Protein AF-A0A0F3GMM3-F1 (afdb_monomer)

Mean predicted aligned error: 11.37 Å

Solvent-accessible surface area (backbone atoms only — not comparable to full-atom values): 9783 Å² total; per-residue (Å²): 125,66,66,46,60,78,68,66,72,71,80,80,86,80,73,63,73,43,76,50,73,59,91,92,49,76,48,78,29,68,46,71,66,61,47,53,51,52,51,44,53,59,55,20,69,82,39,75,46,79,54,100,88,48,76,52,55,24,78,77,46,40,66,56,51,54,46,52,56,48,50,50,49,54,40,48,55,44,32,75,71,43,32,45,44,66,60,51,53,57,55,64,72,43,84,62,55,74,57,35,34,51,38,67,72,52,37,53,52,49,50,50,50,49,48,70,75,34,76,76,47,46,81,42,73,77,43,77,38,81,91,72,59,27,47,29,38,33,38,37,38,94,95,17,55,38,70,46,38,69,65,48,61,68,29,70,71,42,46,51,52,45,52,56,54,78,72,103

Nearest PDB structures (foldseek):
  8qqu-assembly1_D  TM=7.685E-01  e=5.201E-08  Escherichia coli
  6rku-assembly1_B  TM=8.051E-01  e=1.258E-07  Escherichia coli K-12
  4tma-assembly2_F  TM=8.198E-01  e=3.848E-07  Escherichia coli str. K-12 substr. MC4100
  6b0o-assembly2_D  TM=4.034E-01  e=3.257E+00  Homo sapiens

Sequence (168 aa):
MPSIIERGYLYIAQPPLYRVKKGKTEKYIQNDQQLQEMLLELAAVDLELTLKDTTVKGKTLIPYLKRLTGLEKIVQWHSARGKDGQILKALLGVDNLAQCLKEQDTFDALLLRLKEEFKDAEFTDIAFDLEHQSHSVVIVRENKKVHLNTDFVRSPEFRELETYYQLA

Foldseek 3Di:
DCVCVVVPVDDDDQAFPDWDDDPPDIDTHRDPVSVVLVVLQVVQQPDWDDDPDDIDGGPVCSVVVVLVVVLVVLLVVVVVVQAHSVVLVLCLPDPPVLVLQLDPVSVVVSVVVCCVVCVQKDKPDFDQDPVSNGTWIWIAHPNGIDTDDSCVCVPPSNVVSNVSSVVD

Radius of gyration: 23.28 Å; Cα contacts (8 Å, |Δi|>4): 176; chains: 1; bounding box: 55×45×69 Å

pLDDT: mean 76.28, std 7.9, range [43.94, 90.62]

Secondary structure (DSSP, 8-state):
-THHHHTT--------SEEEEETTEEEEE-SHHHHHHHHHHHHHHT-EEEETTEEEEGGGGHHHHHHHHHHHHHHHHHHHTTS-HHHHHHHHTSTTHHHHTT-HHHHHHHHHHHHHH-TT-EEEEEEEETTTTEEEEEEEETTEEEEE-HHHHHSHHHHHHHHHHHT-

Structure (mmCIF, N/CA/C/O backbone):
data_AF-A0A0F3GMM3-F1
#
_entry.id   AF-A0A0F3GMM3-F1
#
loop_
_atom_site.group_PDB
_atom_site.id
_atom_site.type_symbol
_atom_site.label_atom_id
_atom_site.label_alt_id
_atom_site.label_comp_id
_atom_site.label_asym_id
_atom_site.label_entity_id
_atom_site.label_seq_id
_atom_site.pdbx_PDB_ins_code
_atom_site.Cartn_x
_atom_site.Cartn_y
_atom_site.Cartn_z
_atom_site.occupancy
_atom_site.B_iso_or_equiv
_atom_site.auth_seq_id
_atom_site.auth_comp_id
_atom_site.auth_asym_id
_atom_site.auth_atom_id
_atom_site.pdbx_PDB_model_num
ATOM 1 N N . MET A 1 1 ? 7.901 22.703 40.237 1.00 65.75 1 MET A N 1
ATOM 2 C CA . MET A 1 1 ? 7.104 21.504 40.576 1.00 65.75 1 MET A CA 1
ATOM 3 C C . MET A 1 1 ? 7.424 20.307 39.653 1.00 65.75 1 MET A C 1
ATOM 5 O O . MET A 1 1 ? 6.510 19.798 39.018 1.00 65.75 1 MET A O 1
ATOM 9 N N . PRO A 1 2 ? 8.680 19.819 39.555 1.00 80.44 2 PRO A N 1
ATOM 10 C CA . PRO A 1 2 ? 9.001 18.618 38.754 1.00 80.44 2 PRO A CA 1
ATOM 11 C C . PRO A 1 2 ? 8.480 17.324 39.399 1.00 80.44 2 PRO A C 1
ATOM 13 O O . PRO A 1 2 ? 8.078 16.385 38.720 1.00 80.44 2 PRO A O 1
ATOM 16 N N . SER A 1 3 ? 8.394 17.325 40.730 1.00 84.06 3 SER A N 1
ATOM 17 C CA . SER A 1 3 ? 8.014 16.187 41.568 1.00 84.06 3 SER A CA 1
ATOM 18 C C . SER A 1 3 ? 6.607 15.632 41.311 1.00 84.06 3 SER A C 1
ATOM 20 O O . SER A 1 3 ? 6.342 14.489 41.660 1.00 84.06 3 SER A O 1
ATOM 22 N N . ILE A 1 4 ? 5.699 16.400 40.700 1.00 85.81 4 ILE A N 1
ATOM 23 C CA . ILE A 1 4 ? 4.361 15.921 40.295 1.00 85.81 4 ILE A CA 1
ATOM 24 C C . ILE A 1 4 ? 4.457 15.017 39.057 1.00 85.81 4 ILE A C 1
ATOM 26 O O . ILE A 1 4 ? 3.738 14.022 38.961 1.00 85.81 4 ILE A O 1
ATOM 30 N N . ILE A 1 5 ? 5.368 15.348 38.139 1.00 84.94 5 ILE A N 1
ATOM 31 C CA . ILE A 1 5 ? 5.635 14.581 36.918 1.00 84.94 5 ILE A CA 1
ATOM 32 C C . ILE A 1 5 ? 6.412 13.312 37.284 1.00 84.94 5 ILE A C 1
ATOM 34 O O . ILE A 1 5 ? 5.998 12.216 36.923 1.00 84.94 5 ILE A O 1
ATOM 38 N N . GLU A 1 6 ? 7.475 13.444 38.083 1.00 90.56 6 GLU A N 1
ATOM 39 C CA . GLU A 1 6 ? 8.337 12.323 38.501 1.00 90.56 6 GLU A CA 1
ATOM 40 C C . GLU A 1 6 ? 7.602 11.263 39.335 1.00 90.56 6 GLU A C 1
ATOM 42 O O . GLU A 1 6 ? 7.966 10.092 39.313 1.00 90.56 6 GLU A O 1
ATOM 47 N N . ARG A 1 7 ? 6.553 11.659 40.066 1.00 90.62 7 ARG A N 1
ATOM 48 C CA . ARG A 1 7 ? 5.731 10.749 40.880 1.00 90.62 7 ARG A CA 1
ATOM 49 C C . ARG A 1 7 ? 4.497 10.211 40.143 1.00 90.62 7 ARG A C 1
ATOM 51 O O . ARG A 1 7 ? 3.702 9.509 40.757 1.00 90.62 7 ARG A O 1
ATOM 58 N N . GLY A 1 8 ? 4.318 10.542 38.859 1.00 89.00 8 GLY A N 1
ATOM 59 C CA . GLY A 1 8 ? 3.234 10.001 38.032 1.00 89.00 8 GLY A CA 1
ATOM 60 C C . GLY A 1 8 ? 1.831 10.503 38.392 1.00 89.00 8 GLY A C 1
ATOM 61 O O . GLY A 1 8 ? 0.852 9.803 38.156 1.00 89.00 8 GLY A O 1
ATOM 62 N N . TYR A 1 9 ? 1.709 11.701 38.974 1.00 89.75 9 TYR A N 1
ATOM 63 C CA . TYR A 1 9 ? 0.406 12.288 39.322 1.00 89.75 9 TYR A CA 1
ATOM 64 C C . TYR A 1 9 ? -0.202 13.147 38.199 1.00 89.75 9 TYR A C 1
ATOM 66 O O . TYR A 1 9 ? -1.339 13.601 38.326 1.00 89.75 9 TYR A O 1
ATOM 74 N N . LEU A 1 10 ? 0.533 13.387 37.107 1.00 88.69 10 LEU A N 1
ATOM 75 C CA . LEU A 1 10 ? 0.046 14.124 35.939 1.00 88.69 10 LEU A CA 1
ATOM 76 C C . LEU A 1 10 ? -0.545 13.157 34.903 1.00 88.69 10 LEU A C 1
ATOM 78 O O . LEU A 1 10 ? 0.191 12.409 34.265 1.00 88.69 10 LEU A O 1
ATOM 82 N N . TYR A 1 11 ? -1.861 13.225 34.697 1.00 88.56 11 TYR A N 1
ATOM 83 C CA . TYR A 1 11 ? -2.573 12.467 33.665 1.00 88.56 11 TYR A CA 1
ATOM 84 C C . TYR A 1 11 ? -3.158 13.419 32.621 1.00 88.56 11 TYR A C 1
ATOM 86 O O . TYR A 1 11 ? -3.720 14.458 32.968 1.00 88.56 11 TYR A O 1
ATOM 94 N N . ILE A 1 12 ? -3.060 13.048 31.343 1.00 88.62 12 ILE A N 1
ATOM 95 C CA . ILE A 1 12 ? -3.715 13.751 30.235 1.00 88.62 12 ILE A CA 1
ATOM 96 C C . ILE A 1 12 ? -4.848 12.859 29.738 1.00 88.62 12 ILE A C 1
ATOM 98 O O . ILE A 1 12 ? -4.610 11.741 29.283 1.00 88.62 12 ILE A O 1
ATOM 102 N N . ALA A 1 13 ? -6.085 13.343 29.836 1.00 88.50 13 ALA A N 1
ATOM 103 C CA . ALA A 1 13 ? -7.225 12.644 29.260 1.00 88.50 13 ALA A CA 1
ATOM 104 C C . ALA A 1 13 ? -7.096 12.598 27.730 1.00 88.50 13 ALA A C 1
ATOM 106 O O . ALA A 1 13 ? -6.751 13.597 27.100 1.00 88.50 13 ALA A O 1
ATOM 107 N N . GLN A 1 14 ? -7.407 11.446 27.136 1.00 84.75 14 GLN A N 1
ATOM 108 C CA . GLN A 1 14 ? -7.464 11.276 25.686 1.00 84.75 14 GLN A CA 1
ATOM 109 C C . GLN A 1 14 ? -8.932 11.274 25.245 1.00 84.75 14 GLN A C 1
ATOM 111 O O . GLN A 1 14 ? -9.602 10.244 25.373 1.00 84.75 14 GLN A O 1
ATOM 116 N N . PRO A 1 15 ? -9.476 12.418 24.787 1.00 86.31 15 PRO A N 1
ATOM 117 C CA . PRO A 1 15 ? -10.828 12.444 24.252 1.00 86.31 15 PRO A CA 1
ATOM 118 C C . PRO A 1 15 ? -10.910 11.571 22.988 1.00 86.31 15 PRO A C 1
ATOM 120 O O . PRO A 1 15 ? -9.935 11.478 22.240 1.00 86.31 15 PRO A O 1
ATOM 123 N N . PRO A 1 16 ? -12.060 10.927 22.727 1.00 84.69 16 PRO A N 1
ATOM 124 C CA . PRO A 1 16 ? -12.242 10.153 21.509 1.00 84.69 16 PRO A CA 1
ATOM 125 C C . PRO A 1 16 ? -12.212 11.068 20.281 1.00 84.69 16 PRO A C 1
ATOM 127 O O . PRO A 1 16 ? -12.835 12.130 20.275 1.00 84.69 16 PRO A O 1
ATOM 130 N N . LEU A 1 17 ? -11.517 10.627 19.234 1.00 88.31 17 LEU A N 1
ATOM 131 C CA . LEU A 1 17 ? -11.360 11.367 17.985 1.00 88.31 17 LEU A CA 1
ATOM 132 C C . LEU A 1 17 ? -12.606 11.264 17.091 1.00 88.31 17 LEU A C 1
ATOM 134 O O . LEU A 1 17 ? -12.965 12.226 16.417 1.00 88.31 17 LEU A O 1
ATOM 138 N N . TYR A 1 18 ? -13.302 10.120 17.120 1.00 89.75 18 TYR A N 1
ATOM 139 C CA . TYR A 1 18 ? -14.499 9.884 16.312 1.00 89.75 18 TYR A CA 1
ATOM 140 C C . TYR A 1 18 ? -15.658 9.305 17.123 1.00 89.75 18 TYR A C 1
ATOM 142 O O . TYR A 1 18 ? -15.479 8.564 18.092 1.00 89.75 18 TYR A O 1
ATOM 150 N N . ARG A 1 19 ? -16.877 9.582 16.653 1.00 89.06 19 ARG A N 1
ATOM 151 C CA . ARG A 1 19 ? -18.104 8.892 17.062 1.00 89.06 19 ARG A CA 1
ATOM 152 C C . ARG A 1 19 ? -18.760 8.293 15.825 1.00 89.06 19 ARG A C 1
ATOM 154 O O . ARG A 1 19 ? -19.194 9.028 14.944 1.00 89.06 19 ARG A O 1
ATOM 161 N N . VAL A 1 20 ? -18.865 6.970 15.780 1.00 86.75 20 VAL A N 1
ATOM 162 C CA . VAL A 1 20 ? -19.493 6.237 14.676 1.00 86.75 20 VAL A CA 1
ATOM 163 C C . VAL A 1 20 ? -20.861 5.747 15.125 1.00 86.75 20 VAL A C 1
ATOM 165 O O . VAL A 1 20 ? -20.992 5.143 16.189 1.00 86.75 20 VAL A O 1
ATOM 168 N N . LYS A 1 21 ? -21.882 5.983 14.299 1.00 88.56 21 LYS A N 1
ATOM 169 C CA . LYS A 1 21 ? -23.256 5.533 14.531 1.00 88.56 21 LYS A CA 1
ATOM 170 C C . LYS A 1 21 ? -23.749 4.695 13.354 1.00 88.56 21 LYS 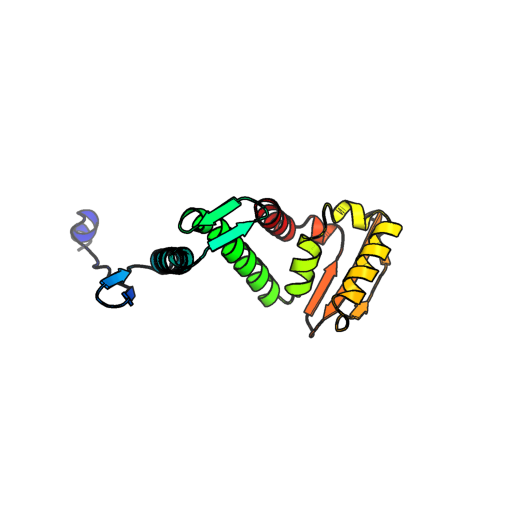A C 1
ATOM 172 O O . LYS A 1 21 ? -23.811 5.197 12.236 1.00 88.56 21 LYS A O 1
ATOM 177 N N . LYS A 1 22 ? -24.153 3.447 13.609 1.00 81.12 22 LYS A N 1
ATOM 178 C CA . LYS A 1 22 ? -24.855 2.581 12.643 1.00 81.12 22 LYS A CA 1
ATOM 179 C C . LYS A 1 22 ? -26.176 2.135 13.270 1.00 81.12 22 LYS A C 1
ATOM 181 O O . LYS A 1 22 ? -26.192 1.382 14.244 1.00 81.12 22 LYS A O 1
ATOM 186 N N . GLY A 1 23 ? -27.294 2.643 12.750 1.00 84.69 23 GLY A N 1
ATOM 187 C CA . GLY A 1 23 ? -28.625 2.394 13.313 1.00 84.69 23 GLY A CA 1
ATOM 188 C C . GLY A 1 23 ? -28.728 2.822 14.784 1.00 84.69 23 GLY A C 1
ATOM 189 O O . GLY A 1 23 ? -28.578 4.000 15.106 1.00 84.69 23 GLY A O 1
ATOM 190 N N . LYS A 1 24 ? -28.981 1.852 15.675 1.00 85.88 24 LYS A N 1
ATOM 191 C CA . LYS A 1 24 ? -29.070 2.057 17.135 1.00 85.88 24 LYS A CA 1
ATOM 192 C C . LYS A 1 24 ? -27.733 1.902 17.872 1.00 85.88 24 LYS A C 1
ATOM 194 O O . LYS A 1 24 ? -27.668 2.215 19.054 1.00 85.88 24 LYS A O 1
ATOM 199 N N . THR A 1 25 ? -26.688 1.411 17.205 1.00 83.38 25 THR A N 1
ATOM 200 C CA . THR A 1 25 ? -25.363 1.220 17.817 1.00 83.38 25 THR A CA 1
ATOM 201 C C . THR A 1 25 ? -24.487 2.456 17.629 1.00 83.38 25 THR A C 1
ATOM 203 O O . THR A 1 25 ? -24.352 2.956 16.510 1.00 83.38 25 THR A O 1
ATOM 206 N N . GLU A 1 26 ? -23.888 2.935 18.721 1.00 89.19 26 GLU A N 1
ATOM 207 C CA . GLU A 1 26 ? -22.921 4.038 18.739 1.00 89.19 26 GLU A CA 1
ATOM 208 C C . GLU A 1 26 ? -21.602 3.565 19.361 1.00 89.19 26 GLU A C 1
ATOM 210 O O . GLU A 1 26 ? -21.602 2.905 20.400 1.00 89.19 26 GLU A O 1
ATOM 215 N N . LYS A 1 27 ? -20.474 3.895 18.722 1.00 87.25 27 LYS A N 1
ATOM 216 C CA . LYS A 1 27 ? -19.125 3.542 19.181 1.00 87.25 27 LYS A CA 1
ATOM 217 C C . LYS A 1 27 ? -18.212 4.765 19.116 1.00 87.25 27 LYS A C 1
ATOM 219 O O . LYS A 1 27 ? -18.157 5.453 18.097 1.00 87.25 27 LYS A O 1
ATOM 224 N N . TYR A 1 28 ? -17.496 5.027 20.205 1.00 89.38 28 TYR A N 1
ATOM 225 C CA . TYR A 1 28 ? -16.453 6.050 20.264 1.00 89.38 28 TYR A CA 1
ATOM 226 C C . TYR A 1 28 ? -15.114 5.432 19.878 1.00 89.38 28 TYR A C 1
ATOM 228 O O . TYR A 1 28 ? -14.786 4.334 20.326 1.00 89.38 28 TYR A O 1
ATOM 236 N N . ILE A 1 29 ? -14.357 6.131 19.040 1.00 90.06 29 ILE A N 1
ATOM 237 C CA . ILE A 1 29 ? -13.082 5.665 18.504 1.00 90.06 29 ILE A CA 1
ATOM 238 C C . ILE A 1 29 ? -12.004 6.679 18.848 1.00 90.06 29 ILE A C 1
ATOM 240 O O . ILE A 1 29 ? -12.189 7.882 18.672 1.00 90.06 29 ILE A O 1
ATOM 244 N N . GLN A 1 30 ? -10.880 6.183 19.356 1.00 87.44 30 GLN A N 1
ATOM 245 C CA . GLN A 1 30 ? -9.824 7.022 19.919 1.00 87.44 30 GLN A CA 1
ATOM 246 C C . GLN A 1 30 ? -8.775 7.439 18.886 1.00 87.44 30 GLN A C 1
ATOM 248 O O . GLN A 1 30 ? -8.132 8.466 19.070 1.00 87.44 30 GLN A O 1
ATOM 253 N N . ASN A 1 31 ? -8.595 6.669 17.810 1.00 88.38 31 ASN A N 1
ATOM 254 C CA . ASN A 1 31 ? -7.574 6.935 16.798 1.00 88.38 31 ASN A CA 1
ATOM 255 C C . ASN A 1 31 ? -7.983 6.455 15.393 1.00 88.38 31 ASN A C 1
ATOM 257 O O . ASN A 1 31 ? -8.932 5.686 15.224 1.00 88.38 31 ASN A O 1
ATOM 261 N N . ASP A 1 32 ? -7.233 6.898 14.384 1.00 86.81 32 ASP A N 1
ATOM 262 C CA . ASP A 1 32 ? -7.460 6.558 12.973 1.00 86.81 32 ASP A CA 1
ATOM 263 C C . ASP A 1 32 ? -7.342 5.064 12.671 1.00 86.81 32 ASP A C 1
ATOM 265 O O . ASP A 1 32 ? -8.067 4.532 11.829 1.00 86.81 32 ASP A O 1
ATOM 269 N N . GLN A 1 33 ? -6.443 4.364 13.366 1.00 86.25 33 GLN A N 1
ATOM 270 C CA . GLN A 1 33 ? -6.231 2.935 13.156 1.00 86.25 33 GLN A CA 1
ATOM 271 C C . GLN A 1 33 ? -7.479 2.133 13.540 1.00 86.25 33 GLN A C 1
ATOM 273 O O . GLN A 1 33 ? -7.962 1.326 12.748 1.00 86.25 33 GLN A O 1
ATOM 278 N N . GLN A 1 34 ? -8.051 2.400 14.715 1.00 86.62 34 GLN A N 1
ATOM 279 C CA . GLN A 1 34 ? -9.294 1.776 15.169 1.00 86.62 34 GLN A CA 1
ATOM 280 C C . GLN A 1 34 ? -10.471 2.119 14.245 1.00 86.62 34 GLN A C 1
ATOM 282 O O . GLN A 1 34 ? -11.353 1.284 14.037 1.00 86.62 34 GLN A O 1
ATOM 287 N N . LEU A 1 35 ? -10.489 3.330 13.672 1.00 88.25 35 LEU A N 1
ATOM 288 C CA . LEU A 1 35 ? -11.495 3.713 12.682 1.00 88.25 35 LEU A CA 1
ATOM 289 C C . LEU A 1 35 ? -11.357 2.862 11.416 1.00 88.25 35 LEU A C 1
ATOM 291 O O . LEU A 1 35 ? -12.348 2.285 10.975 1.00 88.25 35 LEU A O 1
ATOM 295 N N . GLN A 1 36 ? -10.148 2.738 10.861 1.00 85.81 36 GLN A N 1
ATOM 296 C CA . GLN A 1 36 ? -9.891 1.913 9.676 1.00 85.81 36 GLN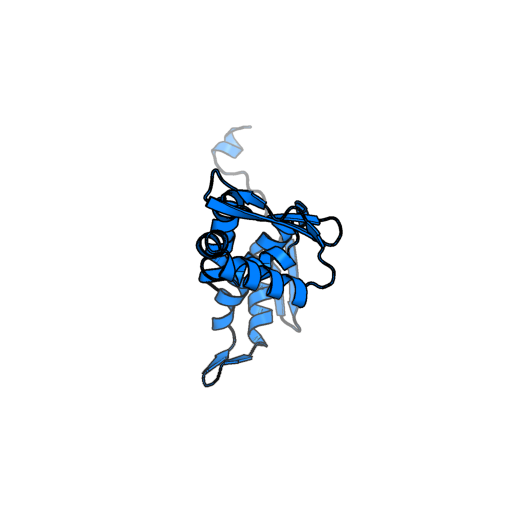 A CA 1
ATOM 297 C C . GLN A 1 36 ? -10.273 0.448 9.900 1.00 85.81 36 GLN A C 1
ATOM 299 O O . GLN A 1 36 ? -10.915 -0.153 9.042 1.00 85.81 36 GLN A O 1
ATOM 304 N N . GLU A 1 37 ? -9.936 -0.126 11.054 1.00 85.88 37 GLU A N 1
ATOM 305 C CA . GLU A 1 37 ? -10.300 -1.508 11.377 1.00 85.88 37 GLU A CA 1
ATOM 306 C C . GLU A 1 37 ? -11.808 -1.703 11.467 1.00 85.88 37 GLU A C 1
ATOM 308 O O . GLU A 1 37 ? -12.344 -2.629 10.862 1.00 85.88 37 GLU A O 1
ATOM 313 N N . MET A 1 38 ? -12.506 -0.798 12.151 1.00 86.50 38 MET A N 1
ATOM 314 C CA . MET A 1 38 ? -13.959 -0.865 12.244 1.00 86.50 38 MET A CA 1
ATOM 315 C C . MET A 1 38 ? -14.618 -0.685 10.867 1.00 86.50 38 MET A C 1
ATOM 317 O O . MET A 1 38 ? -15.586 -1.377 10.565 1.00 86.50 38 MET A O 1
ATOM 321 N N . LEU A 1 39 ? -14.108 0.202 10.008 1.00 85.69 39 LEU A N 1
ATOM 322 C CA . LEU A 1 39 ? -14.619 0.358 8.642 1.00 85.69 39 LEU A CA 1
ATOM 323 C C . LEU A 1 39 ? -14.440 -0.921 7.815 1.00 85.69 39 LEU A C 1
ATOM 325 O O . LEU A 1 39 ? -15.366 -1.317 7.111 1.00 85.69 39 LEU A O 1
ATOM 329 N N . LEU A 1 40 ? -13.294 -1.595 7.937 1.00 85.56 40 LEU A N 1
ATOM 330 C CA . LEU A 1 40 ? -13.044 -2.876 7.272 1.00 85.56 40 LEU A CA 1
ATOM 331 C C . LEU A 1 40 ? -13.962 -3.984 7.794 1.00 85.56 40 LEU A C 1
ATOM 333 O O . LEU A 1 40 ? -14.481 -4.766 7.004 1.00 85.56 40 LEU A O 1
ATOM 337 N N . GLU A 1 41 ? -14.201 -4.040 9.105 1.00 84.12 41 GLU A N 1
ATOM 338 C CA . GLU A 1 41 ? -15.167 -4.970 9.696 1.00 84.12 41 GLU A CA 1
ATOM 339 C C . GLU A 1 41 ? -16.582 -4.714 9.179 1.00 84.12 41 GLU A C 1
ATOM 341 O O . GLU A 1 41 ? -17.276 -5.656 8.806 1.00 84.12 41 GLU A O 1
ATOM 346 N N . LEU A 1 42 ? -17.005 -3.448 9.126 1.00 83.44 42 LEU A N 1
ATOM 347 C CA . LEU A 1 42 ? -18.319 -3.073 8.610 1.00 83.44 42 LEU A CA 1
ATOM 348 C C . LEU A 1 42 ? -18.472 -3.415 7.128 1.00 83.44 42 LEU A C 1
ATOM 350 O O . LEU A 1 42 ? -19.528 -3.911 6.752 1.00 83.44 42 LEU A O 1
ATOM 354 N N . ALA A 1 43 ? -17.442 -3.168 6.316 1.00 81.38 43 ALA A N 1
ATOM 355 C CA . ALA A 1 43 ? -17.439 -3.520 4.900 1.00 81.38 43 ALA A CA 1
ATOM 356 C C . ALA A 1 43 ? -17.486 -5.041 4.702 1.00 81.38 43 ALA A C 1
ATOM 358 O O . ALA A 1 43 ? -18.219 -5.531 3.850 1.00 81.38 43 ALA A O 1
ATOM 359 N N . ALA A 1 44 ? -16.749 -5.795 5.521 1.00 82.12 44 ALA A N 1
ATOM 360 C CA . ALA A 1 44 ? -16.692 -7.247 5.430 1.00 82.12 44 ALA A CA 1
ATOM 361 C C . ALA A 1 44 ? -18.039 -7.925 5.723 1.00 82.12 44 ALA A C 1
ATOM 363 O O . ALA A 1 44 ? -18.315 -8.958 5.127 1.00 82.12 44 ALA A O 1
ATOM 364 N N . VAL A 1 45 ? -18.881 -7.371 6.607 1.00 79.50 45 VAL A N 1
ATOM 365 C CA . VAL A 1 45 ? -20.180 -7.977 6.978 1.00 79.50 45 VAL A CA 1
ATOM 366 C C . VAL A 1 45 ? -21.086 -8.214 5.768 1.00 79.50 45 VAL A C 1
ATOM 368 O O . VAL A 1 45 ? -21.743 -9.250 5.716 1.00 79.50 45 VAL A O 1
ATOM 371 N N . ASP A 1 46 ? -21.082 -7.295 4.803 1.00 74.00 46 ASP A N 1
ATOM 372 C CA . ASP A 1 46 ? -21.954 -7.345 3.625 1.00 74.00 46 ASP A CA 1
ATOM 373 C C . ASP A 1 46 ? -21.238 -7.935 2.383 1.00 74.00 46 ASP A C 1
ATOM 375 O O . ASP A 1 46 ? -21.802 -7.958 1.290 1.00 74.00 46 ASP A O 1
ATOM 379 N N . LEU A 1 47 ? -19.994 -8.418 2.533 1.00 78.81 47 LEU A N 1
ATOM 380 C CA . LEU A 1 47 ? -19.180 -8.971 1.445 1.00 78.81 47 LEU A CA 1
ATOM 381 C C . LEU A 1 47 ? -19.242 -10.504 1.405 1.00 78.81 47 LEU A C 1
ATOM 383 O O . LEU A 1 47 ? -18.815 -11.202 2.332 1.00 78.81 47 LEU A O 1
ATOM 387 N N . GLU A 1 48 ? -19.687 -11.023 0.262 1.00 75.88 48 GLU A N 1
ATOM 388 C CA . GLU A 1 48 ? -19.598 -12.436 -0.097 1.00 75.88 48 GLU A CA 1
ATOM 389 C C . GLU A 1 48 ? -18.812 -12.573 -1.404 1.00 75.88 48 GLU A C 1
ATOM 391 O O . GLU A 1 48 ? -19.190 -12.006 -2.428 1.00 75.88 48 GLU A O 1
ATOM 396 N N . LEU A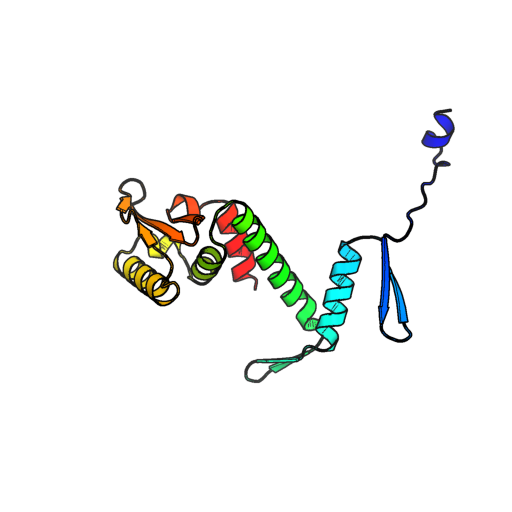 1 49 ? -17.704 -13.317 -1.368 1.00 77.25 49 LEU A N 1
ATOM 397 C CA . LEU A 1 49 ? -16.917 -13.636 -2.557 1.00 77.25 49 LEU A CA 1
ATOM 398 C C . LEU A 1 49 ? -17.102 -15.108 -2.907 1.00 77.25 49 LEU A C 1
ATOM 400 O O . LEU A 1 49 ? -16.808 -15.995 -2.105 1.00 77.25 49 LEU A O 1
ATOM 404 N N . THR A 1 50 ? -17.571 -15.369 -4.123 1.00 74.31 50 THR A N 1
ATOM 405 C CA . THR A 1 50 ? -17.694 -16.714 -4.692 1.00 74.31 50 THR A CA 1
ATOM 406 C C . THR A 1 50 ? -16.544 -16.960 -5.662 1.00 74.31 50 THR A C 1
ATOM 408 O O . THR A 1 50 ? -16.536 -16.421 -6.768 1.00 74.31 50 THR A O 1
ATOM 411 N N . LEU A 1 51 ? -15.569 -17.773 -5.257 1.00 76.38 51 LEU A N 1
ATOM 412 C CA . LEU A 1 51 ? -14.447 -18.188 -6.100 1.00 76.38 51 LEU A CA 1
ATOM 413 C C . LEU A 1 51 ? -14.647 -19.635 -6.526 1.00 76.38 51 LEU A C 1
ATOM 415 O O . LEU A 1 51 ? -14.412 -20.524 -5.718 1.00 76.38 51 LEU A O 1
ATOM 419 N N . LYS A 1 52 ? -15.039 -19.841 -7.790 1.00 67.88 52 LYS A N 1
ATOM 420 C CA . LYS A 1 52 ? -15.249 -21.128 -8.491 1.00 67.88 52 LYS A CA 1
ATOM 421 C C . LYS A 1 52 ? -16.124 -22.155 -7.743 1.00 67.88 52 LYS A C 1
ATOM 423 O O . LYS A 1 52 ? -17.217 -22.409 -8.222 1.00 67.88 52 LYS A O 1
ATOM 428 N N . ASP A 1 53 ? -15.708 -22.647 -6.575 1.00 66.75 53 ASP A N 1
ATOM 429 C CA . ASP A 1 53 ? -16.432 -23.606 -5.722 1.00 66.75 53 ASP A CA 1
ATOM 430 C C . ASP A 1 53 ? -16.426 -23.264 -4.211 1.00 66.75 53 ASP A C 1
ATOM 432 O O . ASP A 1 53 ? -17.059 -23.955 -3.412 1.00 66.75 53 ASP A O 1
ATOM 436 N N . THR A 1 54 ? -15.748 -22.192 -3.781 1.00 70.38 54 THR A N 1
ATOM 437 C CA . THR A 1 54 ? -15.677 -21.766 -2.372 1.00 70.38 54 THR A CA 1
ATOM 438 C C . THR A 1 54 ? -16.276 -20.379 -2.171 1.00 70.38 54 THR A C 1
ATOM 440 O O . THR A 1 54 ? -15.862 -19.391 -2.781 1.00 70.38 54 THR A O 1
ATOM 443 N N . THR A 1 55 ? -17.253 -20.288 -1.267 1.00 74.38 55 THR A N 1
ATOM 444 C CA . THR A 1 55 ? -17.795 -19.008 -0.802 1.00 74.38 55 THR A CA 1
ATOM 445 C C . THR A 1 55 ? -17.022 -18.550 0.426 1.00 74.38 55 THR A C 1
ATOM 447 O O . THR A 1 55 ? -17.115 -19.155 1.494 1.00 74.38 55 THR A O 1
ATOM 450 N N . VAL A 1 56 ? -16.264 -17.468 0.284 1.00 73.12 56 VAL A N 1
ATOM 451 C CA . VAL A 1 56 ? -15.562 -16.823 1.393 1.00 73.12 56 VAL A CA 1
ATOM 452 C C . VAL A 1 56 ? -16.409 -15.642 1.854 1.00 73.12 56 VAL A C 1
ATOM 454 O O . VAL A 1 56 ? -16.721 -14.748 1.067 1.00 73.12 56 VAL A O 1
ATOM 457 N N . LYS A 1 57 ? -16.818 -15.655 3.125 1.00 73.38 57 LYS A N 1
ATOM 458 C CA . LYS A 1 57 ? -17.732 -14.656 3.693 1.00 73.38 57 LYS A CA 1
ATOM 459 C C . LYS A 1 57 ? -17.084 -13.874 4.820 1.00 73.38 57 LYS A C 1
ATOM 461 O O . LYS A 1 57 ? -16.415 -14.443 5.684 1.00 73.38 57 LYS A O 1
ATOM 466 N N . GLY A 1 58 ? -17.410 -12.590 4.905 1.00 73.56 58 GLY A N 1
ATOM 467 C CA . GLY A 1 58 ? -17.277 -11.872 6.163 1.00 73.56 58 GLY A CA 1
ATOM 468 C C . GLY A 1 58 ? -15.837 -11.694 6.640 1.00 73.56 58 GLY A C 1
ATOM 469 O O . GLY A 1 58 ? -14.935 -11.303 5.900 1.00 73.56 58 GLY A O 1
ATOM 470 N N . LYS A 1 59 ? -15.626 -11.981 7.929 1.00 73.94 59 LYS A N 1
ATOM 471 C CA . LYS A 1 59 ? -14.391 -11.679 8.673 1.00 73.94 59 LYS A CA 1
ATOM 472 C C . LYS A 1 59 ? -13.124 -12.321 8.104 1.00 73.94 59 LYS A C 1
ATOM 474 O O . LYS A 1 59 ? -12.038 -11.804 8.349 1.00 73.94 59 LYS A O 1
ATOM 479 N N . THR A 1 60 ? -13.236 -13.405 7.338 1.00 79.44 60 THR A N 1
ATOM 480 C CA . THR A 1 60 ? -12.081 -14.033 6.680 1.00 79.44 60 THR A CA 1
ATOM 481 C C . THR A 1 60 ? -11.524 -13.181 5.539 1.00 79.44 60 THR A C 1
ATOM 483 O O . THR A 1 60 ? -10.364 -13.350 5.185 1.00 79.44 60 THR A O 1
ATOM 486 N N . LEU A 1 61 ? -12.304 -12.232 5.005 1.00 79.62 61 LEU A N 1
ATOM 487 C CA . LEU A 1 61 ? -11.876 -11.289 3.966 1.00 79.62 61 LEU A CA 1
ATOM 488 C C . LEU A 1 61 ? -11.102 -10.092 4.520 1.00 79.62 61 LEU A C 1
ATOM 490 O O . LEU A 1 61 ? -10.333 -9.477 3.790 1.00 79.62 61 LEU A O 1
ATOM 494 N N . ILE A 1 62 ? -11.247 -9.777 5.809 1.00 82.06 62 ILE A N 1
ATOM 495 C CA . ILE A 1 62 ? -10.566 -8.644 6.455 1.00 82.06 62 ILE A CA 1
ATOM 496 C C . ILE A 1 62 ? -9.044 -8.652 6.227 1.00 82.06 62 ILE A C 1
ATOM 498 O O . ILE A 1 62 ? -8.523 -7.606 5.837 1.00 82.06 62 ILE A O 1
ATOM 502 N N . PRO A 1 63 ? -8.298 -9.759 6.433 1.00 81.75 63 PRO A N 1
ATOM 503 C CA . PRO A 1 63 ? -6.860 -9.765 6.166 1.00 81.75 63 PRO A CA 1
ATOM 504 C C . PRO A 1 63 ? -6.530 -9.479 4.694 1.00 81.75 63 PRO A C 1
ATOM 506 O O . PRO A 1 63 ? -5.589 -8.737 4.432 1.00 81.75 63 PRO A O 1
ATOM 509 N N . TYR A 1 64 ? -7.320 -9.985 3.744 1.00 80.12 64 TYR A N 1
ATOM 510 C CA . TYR A 1 64 ? -7.132 -9.711 2.314 1.00 80.12 64 TYR A CA 1
ATOM 511 C C . TYR A 1 64 ? -7.444 -8.250 1.968 1.00 80.12 64 TYR A C 1
ATOM 513 O O . TYR A 1 64 ? -6.667 -7.595 1.281 1.00 80.12 64 TYR A O 1
ATOM 521 N N . LEU A 1 65 ? -8.518 -7.683 2.525 1.00 79.81 65 LEU A N 1
ATOM 522 C CA . LEU A 1 65 ? -8.856 -6.266 2.359 1.00 79.81 65 LEU A CA 1
ATOM 523 C C . LEU A 1 65 ? -7.791 -5.347 2.976 1.00 79.81 65 LEU A C 1
ATOM 525 O O . LEU A 1 65 ? -7.442 -4.324 2.387 1.00 79.81 65 LEU A O 1
ATOM 529 N N . LYS A 1 66 ? -7.222 -5.714 4.134 1.00 82.06 66 LYS A N 1
ATOM 530 C CA . LYS A 1 66 ? -6.079 -4.999 4.731 1.00 82.06 66 LYS A CA 1
ATOM 531 C C . LYS A 1 66 ? -4.865 -5.008 3.796 1.00 82.06 66 LYS A C 1
ATOM 533 O O . LYS A 1 66 ? -4.199 -3.985 3.669 1.00 82.06 66 LYS A O 1
ATOM 538 N N . ARG A 1 67 ? -4.596 -6.128 3.116 1.00 77.31 67 ARG A N 1
ATOM 539 C CA . ARG A 1 67 ? -3.503 -6.230 2.132 1.00 77.31 67 ARG A CA 1
ATOM 540 C C . ARG A 1 67 ? -3.760 -5.353 0.910 1.00 77.31 67 ARG A C 1
ATOM 542 O O . ARG A 1 67 ? -2.899 -4.554 0.562 1.00 77.31 67 ARG A O 1
ATOM 549 N N . LEU A 1 68 ? -4.957 -5.428 0.328 1.00 78.44 68 LEU A N 1
ATOM 550 C CA . LEU A 1 68 ? -5.343 -4.614 -0.829 1.00 78.44 68 LEU A CA 1
ATOM 551 C C . LEU A 1 68 ? -5.281 -3.115 -0.522 1.00 78.44 68 LEU A C 1
ATOM 553 O O . LEU A 1 68 ? -4.665 -2.360 -1.266 1.00 78.44 68 LEU A O 1
ATOM 557 N N . THR A 1 69 ? -5.843 -2.686 0.609 1.00 79.88 69 THR A N 1
ATOM 558 C CA . THR A 1 69 ? -5.774 -1.277 1.034 1.00 79.88 69 THR A CA 1
ATOM 559 C C . THR A 1 69 ? -4.343 -0.827 1.331 1.00 79.88 69 THR A C 1
ATOM 561 O O . THR A 1 69 ? -4.003 0.332 1.095 1.00 79.88 69 THR A O 1
ATOM 564 N N . GLY A 1 70 ? -3.483 -1.725 1.822 1.00 78.25 70 GLY A N 1
ATOM 565 C CA . GLY A 1 70 ? -2.047 -1.482 1.952 1.00 78.25 70 GLY A CA 1
ATOM 566 C C . GLY A 1 70 ? -1.384 -1.241 0.597 1.00 78.25 70 GLY A C 1
ATOM 567 O O . GLY A 1 70 ? -0.738 -0.212 0.407 1.00 78.25 70 GLY A O 1
ATOM 568 N N . LEU A 1 71 ? -1.611 -2.138 -0.364 1.00 77.00 71 LEU A N 1
ATOM 569 C CA . LEU A 1 71 ? -1.077 -2.020 -1.719 1.00 77.00 71 LEU A CA 1
ATOM 570 C C . LEU A 1 71 ? -1.549 -0.730 -2.399 1.00 77.00 71 LEU A C 1
ATOM 572 O O . LEU A 1 71 ? -0.742 -0.001 -2.970 1.00 77.00 71 LEU A O 1
ATOM 576 N N . GLU A 1 72 ? -2.834 -0.393 -2.282 1.00 77.81 72 GLU A N 1
ATOM 577 C CA . GLU A 1 72 ? -3.374 0.853 -2.827 1.00 77.81 72 GLU A CA 1
ATOM 578 C C . GLU A 1 72 ? -2.717 2.093 -2.226 1.00 77.81 72 GLU A C 1
ATOM 580 O O . GLU A 1 72 ? -2.378 3.008 -2.974 1.00 77.81 72 GLU A O 1
ATOM 585 N N . LYS A 1 73 ? -2.475 2.123 -0.909 1.00 79.69 73 LYS A N 1
ATOM 586 C CA . LYS A 1 73 ? -1.775 3.242 -0.256 1.00 79.69 73 LYS A CA 1
ATOM 587 C C . LYS A 1 73 ? -0.356 3.413 -0.789 1.00 79.69 73 LYS A C 1
ATOM 589 O O . LYS A 1 73 ? 0.052 4.543 -1.051 1.00 79.69 73 LYS A O 1
ATOM 594 N N . ILE A 1 74 ? 0.389 2.321 -0.965 1.00 75.44 74 ILE A N 1
ATOM 595 C CA . ILE A 1 74 ? 1.772 2.383 -1.460 1.00 75.44 74 ILE A CA 1
ATOM 596 C C . ILE A 1 74 ? 1.776 2.840 -2.926 1.00 75.44 74 ILE A C 1
ATOM 598 O O . ILE A 1 74 ? 2.502 3.769 -3.285 1.00 75.44 74 ILE A O 1
ATOM 602 N N . VAL A 1 75 ? 0.894 2.283 -3.763 1.00 77.06 75 VAL A N 1
ATOM 603 C CA . VAL A 1 75 ? 0.726 2.725 -5.157 1.00 77.06 75 VAL A CA 1
ATOM 604 C C . VAL A 1 75 ? 0.326 4.202 -5.224 1.00 77.06 75 VAL A C 1
ATOM 606 O O . VAL A 1 75 ? 0.875 4.952 -6.031 1.00 77.06 75 VAL A O 1
ATOM 609 N N . GLN A 1 76 ? -0.591 4.654 -4.367 1.00 77.19 76 GLN A N 1
ATOM 610 C CA . GLN A 1 76 ? -1.015 6.053 -4.305 1.00 77.19 76 GLN A CA 1
ATOM 611 C C .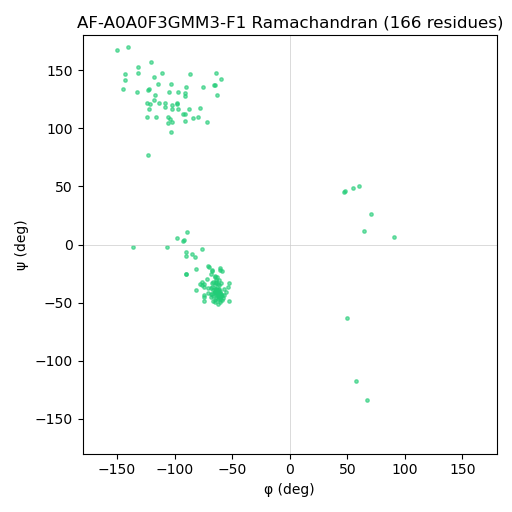 GLN A 1 76 ? 0.129 6.972 -3.867 1.00 77.19 76 GLN A C 1
ATOM 613 O O . GLN A 1 76 ? 0.304 8.046 -4.439 1.00 77.19 76 GLN A O 1
ATOM 618 N N . TRP A 1 77 ? 0.939 6.550 -2.898 1.00 74.94 77 TRP A N 1
ATOM 619 C CA . TRP A 1 77 ? 2.107 7.300 -2.449 1.00 74.94 77 TRP A CA 1
ATOM 620 C C . TRP A 1 77 ? 3.164 7.440 -3.551 1.00 74.94 77 TRP A C 1
ATOM 622 O O . TRP A 1 77 ? 3.703 8.529 -3.759 1.00 74.94 77 TRP A O 1
ATOM 632 N N . HIS A 1 78 ? 3.402 6.383 -4.332 1.00 71.19 78 HIS A N 1
ATOM 633 C CA . HIS A 1 78 ? 4.247 6.472 -5.525 1.00 71.19 78 HIS A CA 1
ATOM 634 C C . HIS A 1 78 ? 3.624 7.336 -6.624 1.00 71.19 78 HIS A C 1
ATOM 636 O O . HIS A 1 78 ? 4.342 8.099 -7.274 1.00 71.19 78 HIS A O 1
ATOM 642 N N . SER A 1 79 ? 2.299 7.280 -6.781 1.00 69.88 79 SER A N 1
ATOM 643 C CA . SER A 1 79 ? 1.563 8.129 -7.719 1.00 69.88 79 SER A CA 1
ATOM 644 C C . SER A 1 79 ? 1.696 9.614 -7.388 1.00 69.88 79 SER A C 1
ATOM 646 O O . SER A 1 79 ? 1.886 10.446 -8.277 1.00 69.88 79 SER A O 1
ATOM 648 N N . ALA A 1 80 ? 1.686 9.947 -6.095 1.00 69.38 80 ALA A N 1
ATOM 649 C CA . ALA A 1 80 ? 1.899 11.302 -5.599 1.00 69.38 80 ALA A CA 1
ATOM 650 C C . ALA A 1 80 ? 3.334 11.812 -5.829 1.00 69.38 80 ALA A C 1
ATOM 652 O O . ALA A 1 80 ? 3.550 13.018 -5.902 1.00 69.38 80 ALA A O 1
ATOM 653 N N . ARG A 1 81 ? 4.312 10.912 -5.989 1.00 69.94 81 ARG A N 1
ATOM 654 C CA . ARG A 1 81 ? 5.714 11.238 -6.307 1.00 69.94 81 ARG A CA 1
ATOM 655 C C . ARG A 1 81 ? 6.010 11.323 -7.808 1.00 69.94 81 ARG A C 1
ATOM 657 O O . ARG A 1 81 ? 7.172 11.401 -8.190 1.00 69.94 81 ARG A O 1
ATOM 664 N N . GLY A 1 82 ? 4.979 11.319 -8.654 1.00 64.75 82 GLY A N 1
ATOM 665 C CA . GLY A 1 82 ? 5.113 11.542 -10.097 1.00 64.75 82 GLY A CA 1
ATOM 666 C C . GLY A 1 82 ? 5.329 10.282 -10.940 1.00 64.75 82 GLY A C 1
ATOM 667 O O . GLY A 1 82 ? 5.536 10.403 -12.146 1.00 64.75 82 GLY A O 1
ATOM 668 N N . LYS A 1 83 ? 5.246 9.084 -10.344 1.00 69.62 83 LYS A N 1
ATOM 669 C CA . LYS A 1 83 ? 5.183 7.814 -11.088 1.00 69.62 83 LYS A CA 1
ATOM 670 C C . LYS A 1 83 ? 3.725 7.514 -11.448 1.00 69.62 83 LYS A C 1
ATOM 672 O O . LYS A 1 83 ? 2.828 7.862 -10.693 1.00 69.62 83 LYS A O 1
ATOM 677 N N . ASP A 1 84 ? 3.438 6.885 -12.578 1.00 73.62 84 ASP A N 1
ATOM 678 C CA . ASP A 1 84 ? 2.056 6.507 -12.898 1.00 73.62 84 ASP A CA 1
ATOM 679 C C . ASP A 1 84 ? 1.650 5.243 -12.120 1.00 73.62 84 ASP A C 1
ATOM 681 O O . ASP A 1 84 ? 2.221 4.169 -12.305 1.00 73.62 84 ASP A O 1
ATOM 685 N N . GLY A 1 85 ? 0.647 5.365 -11.247 1.00 72.12 85 GLY A N 1
ATOM 686 C CA . GLY A 1 85 ? 0.135 4.254 -10.446 1.00 72.12 85 GLY A CA 1
ATOM 687 C C . GLY A 1 85 ? -0.518 3.128 -11.255 1.00 72.12 85 GLY A C 1
ATOM 688 O O . GLY A 1 85 ? -0.507 1.991 -10.794 1.00 72.12 85 GLY A O 1
ATOM 689 N N . GLN A 1 86 ? -1.073 3.405 -12.440 1.00 72.56 86 GLN A N 1
ATOM 690 C CA . GLN A 1 86 ? -1.657 2.366 -13.296 1.00 72.56 86 GLN A CA 1
ATOM 691 C C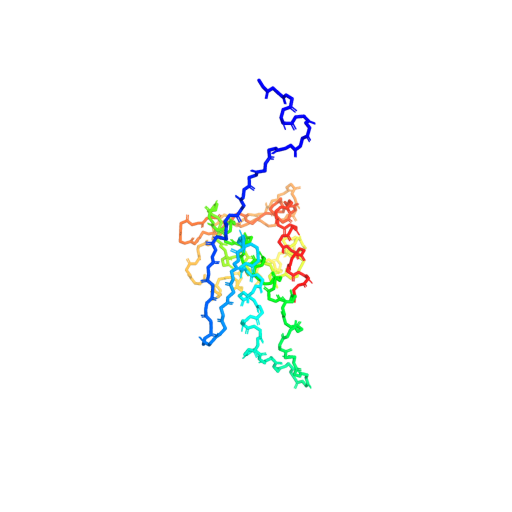 . GLN A 1 86 ? -0.569 1.535 -13.970 1.00 72.56 86 GLN A C 1
ATOM 693 O O . GLN A 1 86 ? -0.640 0.309 -13.946 1.00 72.56 86 GLN A O 1
ATOM 698 N N . ILE A 1 87 ? 0.477 2.195 -14.472 1.00 75.50 87 ILE A N 1
ATOM 699 C CA . ILE A 1 87 ? 1.650 1.515 -15.028 1.00 75.50 87 ILE A CA 1
ATOM 700 C C . ILE A 1 87 ? 2.314 0.673 -13.937 1.00 75.50 87 ILE A C 1
ATOM 702 O O . ILE A 1 87 ? 2.598 -0.495 -14.161 1.00 75.50 87 ILE A O 1
ATOM 706 N N . LEU A 1 88 ? 2.481 1.210 -12.722 1.00 75.56 88 LEU A N 1
ATOM 707 C CA . LEU A 1 88 ? 3.008 0.435 -11.593 1.00 75.56 88 LEU A CA 1
ATOM 708 C C . LEU A 1 88 ? 2.170 -0.814 -11.295 1.00 75.56 88 LEU A C 1
ATOM 710 O O . LEU A 1 88 ? 2.739 -1.878 -11.088 1.00 75.56 88 LEU A O 1
ATOM 714 N N . LYS A 1 89 ? 0.835 -0.710 -11.298 1.00 74.69 89 LYS A N 1
ATOM 715 C CA . LYS A 1 89 ? -0.048 -1.871 -11.098 1.00 74.69 89 LYS A CA 1
ATOM 716 C C . LYS A 1 89 ? 0.101 -2.910 -12.211 1.00 74.69 89 LYS A C 1
ATOM 718 O O . LYS A 1 89 ? 0.169 -4.094 -11.901 1.00 74.69 89 LYS A O 1
ATOM 723 N N . ALA A 1 90 ? 0.179 -2.481 -13.470 1.00 74.94 90 ALA A N 1
ATOM 724 C CA . ALA A 1 90 ? 0.375 -3.385 -14.601 1.00 74.94 90 ALA A CA 1
ATOM 725 C C . ALA A 1 90 ? 1.738 -4.089 -14.537 1.00 74.94 90 ALA A C 1
ATOM 727 O O . ALA A 1 90 ? 1.821 -5.291 -14.764 1.00 74.94 90 ALA A O 1
ATOM 728 N N . LEU A 1 91 ? 2.791 -3.364 -14.146 1.00 74.31 91 LEU A N 1
ATOM 729 C CA . LEU A 1 91 ? 4.124 -3.928 -13.933 1.00 74.31 91 LEU A CA 1
ATOM 730 C C . LEU A 1 91 ? 4.143 -4.937 -12.778 1.00 74.31 91 LEU A C 1
ATOM 732 O O . LEU A 1 91 ? 4.792 -5.966 -12.889 1.00 74.31 91 LEU A O 1
ATOM 736 N N . LEU A 1 92 ? 3.408 -4.688 -11.690 1.00 73.56 92 LEU A N 1
ATOM 737 C CA . LEU A 1 92 ? 3.307 -5.644 -10.582 1.00 73.56 92 LEU A CA 1
ATOM 738 C C . LEU A 1 92 ? 2.616 -6.953 -10.982 1.00 73.56 92 LEU A C 1
ATOM 740 O O . LEU A 1 92 ? 2.930 -7.989 -10.414 1.00 73.56 92 LEU A O 1
ATOM 744 N N . GLY A 1 93 ? 1.718 -6.917 -11.970 1.00 70.12 93 GLY A N 1
ATOM 745 C CA . GLY A 1 93 ? 1.060 -8.110 -12.508 1.00 70.12 93 GLY A CA 1
ATOM 746 C C . GLY A 1 93 ? 1.923 -8.966 -13.438 1.00 70.12 93 GLY A C 1
ATOM 747 O O . GLY A 1 93 ? 1.453 -10.004 -13.900 1.00 70.12 93 GLY A O 1
ATOM 748 N N . VAL A 1 94 ? 3.154 -8.546 -13.745 1.00 74.25 94 VAL A N 1
ATOM 749 C CA . VAL A 1 94 ? 4.090 -9.320 -14.565 1.00 74.25 94 VAL A CA 1
ATOM 750 C C . VAL A 1 94 ? 5.037 -10.097 -13.659 1.00 74.25 94 VAL A C 1
ATOM 752 O O . VAL A 1 94 ? 5.864 -9.515 -12.956 1.00 74.25 94 VAL A O 1
ATOM 755 N N . ASP A 1 95 ? 4.964 -11.423 -13.736 1.00 65.62 95 ASP A N 1
ATOM 756 C CA . ASP A 1 95 ? 5.896 -12.298 -13.035 1.00 65.62 95 ASP A CA 1
ATOM 757 C C . ASP A 1 95 ? 7.332 -12.091 -13.542 1.00 65.62 95 ASP A C 1
ATOM 759 O O . ASP A 1 95 ? 7.614 -12.191 -14.737 1.00 65.62 95 ASP A O 1
ATOM 763 N N . ASN A 1 96 ? 8.261 -11.862 -12.609 1.00 67.81 96 ASN A N 1
ATOM 764 C CA . ASN A 1 96 ? 9.707 -11.857 -12.847 1.00 67.81 96 ASN A CA 1
ATOM 765 C C . ASN A 1 96 ? 10.187 -10.802 -13.870 1.00 67.81 96 ASN A C 1
ATOM 767 O O . ASN A 1 96 ? 10.973 -11.077 -14.783 1.00 67.81 96 ASN A O 1
ATOM 771 N N . LEU A 1 97 ? 9.757 -9.554 -13.666 1.00 69.56 97 LEU A N 1
ATOM 772 C CA . LEU A 1 97 ? 10.028 -8.407 -14.541 1.00 69.56 97 LEU A CA 1
ATOM 773 C C . LEU A 1 97 ? 11.522 -8.193 -14.849 1.00 69.56 97 LEU A C 1
ATOM 775 O O . LEU A 1 97 ? 11.886 -7.795 -15.953 1.00 69.56 97 LEU A O 1
ATOM 779 N N . ALA A 1 98 ? 12.408 -8.516 -13.900 1.00 67.44 98 ALA A N 1
ATOM 780 C CA . ALA A 1 98 ? 13.858 -8.426 -14.083 1.00 67.44 98 ALA A CA 1
ATOM 781 C C . ALA A 1 98 ? 14.395 -9.375 -15.168 1.00 67.44 98 ALA A C 1
ATOM 783 O O . ALA A 1 98 ? 15.408 -9.071 -15.798 1.00 67.44 98 ALA A O 1
ATOM 784 N N . GLN A 1 99 ? 13.756 -10.532 -15.364 1.00 68.38 99 GLN A N 1
ATOM 785 C CA . GLN A 1 99 ? 14.118 -11.480 -16.413 1.00 68.38 99 GLN A CA 1
ATOM 786 C C . GLN A 1 99 ? 13.517 -11.057 -17.755 1.00 68.38 99 GLN A C 1
ATOM 788 O O . GLN A 1 99 ? 14.223 -11.090 -18.760 1.00 68.38 99 GLN A O 1
ATOM 793 N N . CYS A 1 100 ? 12.281 -10.548 -17.754 1.00 64.12 100 CYS A N 1
ATOM 794 C CA . CYS A 1 100 ? 11.640 -10.027 -18.963 1.00 64.12 100 CYS A CA 1
ATOM 795 C C . CYS A 1 100 ? 12.392 -8.841 -19.583 1.00 64.12 100 CYS A C 1
ATOM 797 O O . CYS A 1 100 ? 12.399 -8.670 -20.794 1.00 64.12 100 CYS A O 1
ATOM 799 N N . LEU A 1 101 ? 13.075 -8.031 -18.769 1.00 66.50 101 LEU A N 1
ATOM 800 C CA . LEU A 1 101 ? 13.907 -6.935 -19.276 1.00 66.50 101 LEU A CA 1
ATOM 801 C C . LEU A 1 101 ? 15.193 -7.405 -19.971 1.00 66.50 101 LEU A C 1
ATOM 803 O O . LEU A 1 101 ? 15.795 -6.623 -20.702 1.00 66.50 101 LEU A O 1
ATOM 807 N N . LYS A 1 102 ? 15.639 -8.647 -19.750 1.00 69.75 102 LYS A N 1
ATOM 808 C CA . LYS A 1 102 ? 16.850 -9.199 -20.384 1.00 69.75 102 LYS A CA 1
ATOM 809 C C . LYS A 1 102 ? 16.571 -9.887 -21.716 1.00 69.75 102 LYS A C 1
ATOM 811 O O . LYS A 1 102 ? 17.476 -10.006 -22.534 1.00 69.75 102 LYS A O 1
ATOM 816 N N . GLU A 1 103 ? 15.351 -10.373 -21.914 1.00 74.38 103 GLU A N 1
ATOM 817 C CA . GLU A 1 103 ? 14.970 -11.168 -23.078 1.00 74.38 103 GLU A CA 1
ATOM 818 C C . GLU A 1 103 ? 14.109 -10.328 -24.028 1.00 74.38 103 GLU A C 1
ATOM 820 O O . GLU A 1 103 ? 12.964 -9.991 -23.716 1.00 74.38 103 GLU A O 1
ATOM 825 N N . GLN A 1 104 ? 14.677 -9.985 -25.188 1.00 71.19 104 GLN A N 1
ATOM 826 C CA . GLN A 1 104 ? 14.106 -9.038 -26.152 1.00 71.19 104 GLN A CA 1
ATOM 827 C C . GLN A 1 104 ? 12.687 -9.418 -26.604 1.00 71.19 104 GLN A C 1
ATOM 829 O O . GLN A 1 104 ? 11.802 -8.566 -26.627 1.00 71.19 104 GLN A O 1
ATOM 834 N N . ASP A 1 105 ? 12.435 -10.707 -26.847 1.00 71.88 105 ASP A N 1
ATOM 835 C CA . ASP A 1 105 ? 11.117 -11.207 -27.259 1.00 71.88 105 ASP A CA 1
ATOM 836 C C . ASP A 1 105 ? 10.040 -10.984 -26.182 1.00 71.88 105 ASP A C 1
ATOM 838 O O . ASP A 1 105 ? 8.899 -10.617 -26.476 1.00 71.88 105 ASP A O 1
ATOM 842 N N . THR A 1 106 ? 10.395 -11.172 -24.908 1.00 74.56 106 THR A N 1
ATOM 843 C CA . THR A 1 106 ? 9.461 -10.968 -23.788 1.00 74.56 106 THR A CA 1
ATOM 844 C C . THR A 1 106 ? 9.239 -9.490 -23.490 1.00 74.56 106 THR A C 1
ATOM 846 O O . THR A 1 106 ? 8.134 -9.096 -23.113 1.00 74.56 106 THR A O 1
ATOM 849 N N . PHE A 1 107 ? 10.263 -8.662 -23.706 1.00 73.19 107 PHE A N 1
ATOM 850 C CA . PHE A 1 107 ? 10.174 -7.217 -23.578 1.00 73.19 107 PHE A CA 1
ATOM 851 C C . PHE A 1 107 ? 9.255 -6.616 -24.646 1.00 73.19 107 PHE A C 1
ATOM 853 O O . PHE A 1 107 ? 8.374 -5.823 -24.314 1.00 73.19 107 PHE A O 1
ATOM 860 N N . ASP A 1 108 ? 9.382 -7.049 -25.902 1.00 73.12 108 ASP A N 1
ATOM 861 C CA . ASP A 1 108 ? 8.492 -6.619 -26.984 1.00 73.12 108 ASP A CA 1
ATOM 862 C C . ASP A 1 108 ? 7.044 -7.073 -26.742 1.00 73.12 108 ASP A C 1
ATOM 864 O O . ASP A 1 108 ? 6.106 -6.296 -26.946 1.00 73.12 108 ASP A O 1
ATOM 868 N N . ALA A 1 109 ? 6.840 -8.287 -26.217 1.00 77.62 109 ALA A N 1
ATOM 869 C CA . ALA A 1 109 ? 5.516 -8.764 -25.818 1.00 77.62 109 ALA A CA 1
ATOM 870 C C . ALA A 1 109 ? 4.908 -7.932 -24.671 1.00 77.62 109 ALA A C 1
ATOM 872 O O . ALA A 1 109 ? 3.712 -7.629 -24.682 1.00 77.62 109 ALA A O 1
ATOM 873 N N . LEU A 1 110 ? 5.722 -7.535 -23.690 1.00 75.00 110 LEU A N 1
ATOM 874 C CA . LEU A 1 110 ? 5.308 -6.675 -22.582 1.00 75.00 110 LEU A CA 1
ATOM 875 C C . LEU A 1 110 ? 4.974 -5.263 -23.071 1.00 75.00 110 LEU A C 1
ATOM 877 O O . LEU A 1 110 ? 3.946 -4.712 -22.682 1.00 75.00 110 LEU A O 1
ATOM 881 N N . LEU A 1 111 ? 5.786 -4.695 -23.965 1.00 73.94 111 LEU A N 1
ATOM 882 C CA . LEU A 1 111 ? 5.505 -3.404 -24.590 1.00 73.94 111 LEU A CA 1
ATOM 883 C C . LEU A 1 111 ? 4.219 -3.435 -25.408 1.00 73.94 111 LEU A C 1
ATOM 885 O O . LEU A 1 111 ? 3.452 -2.478 -25.354 1.00 73.94 111 LEU A O 1
ATOM 889 N N . LEU A 1 112 ? 3.965 -4.514 -26.152 1.00 78.12 112 LEU A N 1
ATOM 890 C CA . LEU A 1 112 ? 2.725 -4.668 -26.905 1.00 78.12 112 LEU A CA 1
ATOM 891 C C . LEU A 1 112 ? 1.516 -4.693 -25.964 1.00 78.12 112 LEU A C 1
ATOM 893 O O . LEU A 1 112 ? 0.573 -3.937 -26.180 1.00 78.12 112 LEU A O 1
ATOM 897 N N . ARG A 1 113 ? 1.581 -5.474 -24.876 1.00 78.06 113 ARG A N 1
ATOM 898 C CA . ARG A 1 113 ? 0.528 -5.511 -23.848 1.00 78.06 113 ARG A CA 1
ATOM 899 C C . ARG A 1 113 ? 0.291 -4.146 -23.214 1.00 78.06 113 ARG A C 1
ATOM 901 O O . ARG A 1 113 ? -0.849 -3.702 -23.143 1.00 78.06 113 ARG A O 1
ATOM 908 N N . LEU A 1 114 ? 1.354 -3.451 -22.809 1.00 77.62 114 LEU A N 1
ATOM 909 C CA . LEU A 1 114 ? 1.232 -2.120 -22.215 1.00 77.62 114 LEU A CA 1
ATOM 910 C C . LEU A 1 114 ? 0.690 -1.088 -23.216 1.00 77.62 114 LEU A C 1
ATOM 912 O O . LEU A 1 114 ? -0.074 -0.217 -22.816 1.00 77.62 114 LEU A O 1
ATOM 916 N N . LYS A 1 115 ? 1.036 -1.184 -24.506 1.00 77.44 115 LYS A N 1
ATOM 917 C CA . LYS A 1 115 ? 0.478 -0.326 -25.567 1.00 77.44 115 LYS A CA 1
ATOM 918 C C . LYS A 1 115 ? -1.001 -0.612 -25.837 1.00 77.44 115 LYS A C 1
ATOM 920 O O . LYS A 1 115 ? -1.756 0.316 -26.118 1.00 77.44 115 LYS A O 1
ATOM 925 N N . GLU A 1 116 ? -1.421 -1.874 -25.773 1.00 77.38 116 GLU A N 1
ATOM 926 C CA . GLU A 1 116 ? -2.827 -2.260 -25.934 1.00 77.38 116 GLU A CA 1
ATOM 927 C C . GLU A 1 116 ? -3.684 -1.831 -24.738 1.00 77.38 116 GLU A C 1
ATOM 929 O O . GLU A 1 116 ? -4.796 -1.331 -24.926 1.00 77.38 116 GLU A O 1
ATOM 934 N N . GLU A 1 117 ? -3.157 -1.995 -23.525 1.00 75.69 117 GLU A N 1
ATOM 935 C CA . GLU A 1 117 ? -3.839 -1.661 -22.273 1.00 75.69 117 GLU A CA 1
ATOM 936 C C . GLU A 1 117 ? -3.859 -0.146 -22.012 1.00 75.69 117 GLU A C 1
ATOM 938 O O . GLU A 1 117 ? -4.856 0.395 -21.530 1.00 75.69 117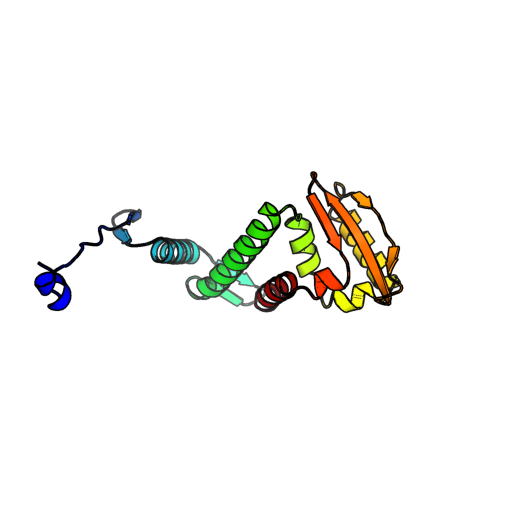 GLU A O 1
ATOM 943 N N . PHE A 1 118 ? -2.800 0.568 -22.408 1.00 73.94 118 PHE A N 1
ATOM 944 C CA . PHE A 1 118 ? -2.647 2.007 -22.205 1.00 73.94 118 PHE A CA 1
ATOM 945 C C . PHE A 1 118 ? -2.427 2.745 -23.528 1.00 73.94 118 PHE A C 1
ATOM 947 O O . PHE A 1 118 ? -1.328 3.201 -23.837 1.00 73.94 118 PHE A O 1
ATOM 954 N N . LYS A 1 119 ? -3.514 2.939 -24.284 1.00 67.44 119 LYS A N 1
ATOM 955 C CA . LYS A 1 119 ? -3.509 3.726 -25.534 1.00 67.44 119 LYS A CA 1
ATOM 956 C C . LYS A 1 119 ? -3.093 5.190 -25.345 1.00 67.44 119 LYS A C 1
ATOM 958 O O . LYS A 1 119 ? -2.639 5.815 -26.297 1.00 67.44 119 LYS A O 1
ATOM 963 N N . ASP A 1 120 ? -3.228 5.707 -24.125 1.00 71.12 120 ASP A N 1
ATOM 964 C CA . ASP A 1 120 ? -2.880 7.083 -23.750 1.00 71.12 120 ASP A CA 1
ATOM 965 C C . ASP A 1 120 ? -1.433 7.224 -23.232 1.00 71.12 120 ASP A C 1
ATOM 967 O O . ASP A 1 120 ? -1.054 8.291 -22.746 1.00 71.12 120 ASP A O 1
ATOM 971 N N . ALA A 1 121 ? -0.640 6.145 -23.256 1.00 74.88 121 ALA A N 1
ATOM 972 C CA . ALA A 1 121 ? 0.760 6.160 -22.843 1.00 74.88 121 ALA A CA 1
ATOM 973 C C . ALA A 1 121 ? 1.695 6.315 -24.049 1.00 74.88 121 ALA A C 1
ATOM 975 O O . ALA A 1 121 ? 1.618 5.568 -25.026 1.00 74.88 121 ALA A O 1
ATOM 976 N N . GLU A 1 122 ? 2.639 7.244 -23.943 1.00 73.81 122 GLU A N 1
ATOM 977 C CA . GLU A 1 122 ? 3.757 7.369 -24.868 1.00 73.81 122 GLU A CA 1
ATOM 978 C C . GLU A 1 122 ? 4.943 6.552 -24.348 1.00 73.81 122 GLU A C 1
ATOM 980 O O . GLU A 1 122 ? 5.365 6.689 -23.199 1.00 73.81 122 GLU A O 1
ATOM 985 N N . PHE A 1 123 ? 5.484 5.686 -25.203 1.00 75.75 123 PHE A N 1
ATOM 986 C CA . PHE A 1 123 ? 6.669 4.883 -24.909 1.00 75.75 123 PHE A CA 1
ATOM 987 C C . PHE A 1 123 ? 7.852 5.503 -25.648 1.00 75.75 123 PHE A C 1
ATOM 989 O O . PHE A 1 123 ? 7.935 5.415 -26.875 1.00 75.75 123 PHE A O 1
ATOM 996 N N . THR A 1 124 ? 8.751 6.127 -24.898 1.00 66.69 124 THR A N 1
ATOM 997 C CA . THR A 1 124 ? 9.890 6.900 -25.403 1.00 66.69 124 THR A CA 1
ATOM 998 C C . THR A 1 124 ? 11.196 6.290 -24.879 1.00 66.69 124 THR A C 1
ATOM 1000 O O . THR A 1 124 ? 11.192 5.579 -23.875 1.00 66.69 124 THR A O 1
ATOM 1003 N N . ASP A 1 125 ? 12.316 6.532 -25.566 1.00 64.00 125 ASP A N 1
ATOM 1004 C CA . ASP A 1 125 ? 13.662 6.081 -25.164 1.00 64.00 125 ASP A CA 1
ATOM 1005 C C . ASP A 1 125 ? 13.784 4.564 -24.929 1.00 64.00 125 ASP A C 1
ATOM 1007 O O . ASP A 1 125 ? 14.321 4.113 -23.919 1.00 64.00 125 ASP A O 1
ATOM 1011 N N 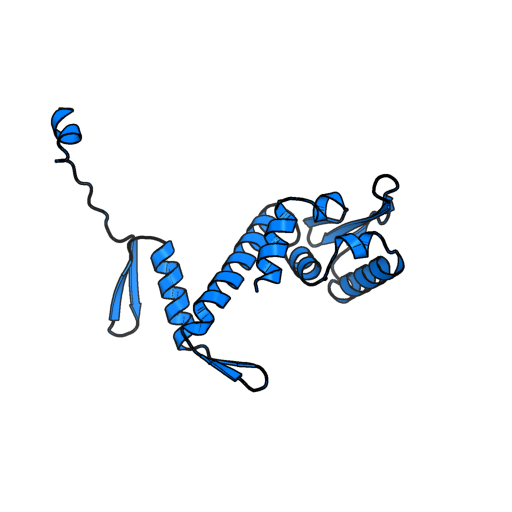. ILE A 1 126 ? 13.286 3.757 -25.874 1.00 73.88 126 ILE A N 1
ATOM 1012 C CA . ILE A 1 126 ? 13.538 2.311 -25.869 1.00 73.88 126 ILE A CA 1
ATOM 1013 C C . ILE A 1 126 ? 15.000 2.084 -26.264 1.00 73.88 126 ILE A C 1
ATOM 1015 O O . ILE A 1 126 ? 15.359 2.225 -27.435 1.00 73.88 126 ILE A O 1
ATOM 1019 N N . ALA A 1 127 ? 15.841 1.745 -25.291 1.00 71.38 127 ALA A N 1
ATOM 1020 C CA . ALA A 1 127 ? 17.268 1.531 -25.494 1.00 71.38 127 ALA A CA 1
ATOM 1021 C C . ALA A 1 127 ? 17.722 0.219 -24.853 1.00 71.38 127 ALA A C 1
ATOM 1023 O O . ALA A 1 127 ? 17.200 -0.210 -23.824 1.00 71.38 127 ALA A O 1
ATOM 1024 N N . PHE A 1 128 ? 18.718 -0.426 -25.458 1.00 67.75 128 PHE A N 1
ATOM 1025 C CA . PHE A 1 128 ? 19.404 -1.542 -24.819 1.00 67.75 128 PHE A CA 1
ATOM 1026 C C . PHE A 1 128 ? 20.543 -0.996 -23.962 1.00 67.75 128 PHE A C 1
ATOM 1028 O O . PHE A 1 128 ? 21.478 -0.381 -24.475 1.00 67.75 128 PHE A O 1
ATOM 1035 N N . ASP A 1 129 ? 20.444 -1.209 -22.656 1.00 70.69 129 ASP A N 1
ATOM 1036 C CA . ASP A 1 129 ? 21.476 -0.845 -21.703 1.00 70.69 129 ASP A CA 1
ATOM 1037 C C . ASP A 1 129 ? 22.589 -1.902 -21.731 1.00 70.69 129 ASP A C 1
ATOM 1039 O O . ASP A 1 129 ? 22.403 -3.048 -21.303 1.00 70.69 129 ASP A O 1
ATOM 1043 N N . LEU A 1 130 ? 23.748 -1.513 -22.270 1.00 60.38 130 LEU A N 1
ATOM 1044 C CA . LEU A 1 130 ? 24.930 -2.367 -22.378 1.00 60.38 130 LEU A CA 1
ATOM 1045 C C . LEU A 1 130 ? 25.561 -2.677 -21.010 1.00 60.38 130 LEU A C 1
ATOM 1047 O O . LEU A 1 130 ? 26.199 -3.721 -20.881 1.00 60.38 130 LEU A O 1
ATOM 1051 N N . GLU A 1 131 ? 25.379 -1.821 -19.998 1.00 61.28 131 GLU A N 1
ATOM 1052 C CA . GLU A 1 131 ? 25.946 -2.026 -18.656 1.00 61.28 131 GLU A CA 1
ATOM 1053 C C . GLU A 1 131 ? 25.184 -3.108 -17.884 1.00 61.28 131 GLU A C 1
ATOM 1055 O O . GLU A 1 131 ? 25.776 -3.898 -17.143 1.00 61.28 131 GLU A O 1
ATOM 1060 N N . HIS A 1 132 ? 23.871 -3.193 -18.103 1.00 58.06 132 HIS A N 1
ATOM 1061 C CA . HIS A 1 132 ? 22.994 -4.142 -17.417 1.00 58.06 132 HIS A CA 1
ATOM 1062 C C . HIS A 1 132 ? 22.507 -5.311 -18.285 1.00 58.06 132 HIS A C 1
ATOM 1064 O O . HIS A 1 132 ? 21.833 -6.203 -17.759 1.00 58.06 132 HIS A O 1
ATOM 1070 N N . GLN A 1 133 ? 22.875 -5.342 -19.574 1.00 67.69 133 GLN A N 1
ATOM 1071 C CA . GLN A 1 133 ? 22.362 -6.290 -20.574 1.00 67.69 133 GLN A CA 1
ATOM 1072 C C . GLN A 1 133 ? 20.830 -6.380 -20.525 1.00 67.69 133 GLN A C 1
ATOM 1074 O O . GLN A 1 133 ? 20.252 -7.466 -20.455 1.00 67.69 133 GLN A O 1
ATOM 1079 N N . SER A 1 134 ? 20.173 -5.222 -20.472 1.00 70.31 134 SER A N 1
ATOM 1080 C CA . SER A 1 134 ? 18.727 -5.130 -20.279 1.00 70.31 134 SER A CA 1
ATOM 1081 C C . SER A 1 134 ? 18.124 -3.999 -21.091 1.00 70.31 134 SER A C 1
ATOM 1083 O O . SER A 1 134 ? 18.734 -2.944 -21.237 1.00 70.31 134 SER A O 1
ATOM 1085 N N . HIS A 1 135 ? 16.899 -4.182 -21.559 1.00 74.06 135 HIS A N 1
ATOM 1086 C CA . HIS A 1 135 ? 16.136 -3.129 -22.207 1.00 74.06 135 HIS A CA 1
ATOM 1087 C C . HIS A 1 135 ? 15.609 -2.130 -21.173 1.00 74.06 135 HIS A C 1
ATOM 1089 O O . HIS A 1 135 ? 15.090 -2.511 -20.122 1.00 74.06 135 HIS A O 1
ATOM 1095 N N . SER A 1 136 ? 15.743 -0.843 -21.478 1.00 72.25 136 SER A N 1
ATOM 1096 C CA . SER A 1 136 ? 15.106 0.243 -20.746 1.00 72.25 136 SER A CA 1
ATOM 1097 C C . SER A 1 136 ? 14.027 0.891 -21.608 1.00 72.25 136 SER A C 1
ATOM 1099 O O . SER A 1 136 ? 14.121 0.921 -22.836 1.00 72.25 136 SER A O 1
ATOM 1101 N N . VAL A 1 137 ? 12.964 1.368 -20.964 1.00 79.75 137 VAL A N 1
ATOM 1102 C CA . VAL A 1 137 ? 11.911 2.155 -21.615 1.00 79.75 137 VAL A CA 1
ATOM 1103 C C . VAL A 1 137 ? 11.426 3.239 -20.676 1.00 79.75 137 VAL A C 1
ATOM 1105 O O . VAL A 1 137 ? 11.271 3.029 -19.472 1.00 79.75 137 VAL A O 1
ATOM 1108 N N . VAL A 1 138 ? 11.152 4.410 -21.234 1.00 78.12 138 VAL A N 1
ATOM 1109 C CA . VAL A 1 138 ? 10.500 5.497 -20.520 1.00 78.12 138 VAL A CA 1
ATOM 1110 C C . VAL A 1 138 ? 9.045 5.533 -20.943 1.00 78.12 138 VAL A C 1
ATOM 1112 O O . VAL A 1 138 ? 8.723 5.760 -22.104 1.00 78.12 138 VAL A O 1
ATOM 1115 N N . ILE A 1 139 ? 8.151 5.303 -19.990 1.00 79.12 139 ILE A N 1
ATOM 1116 C CA . ILE A 1 139 ? 6.712 5.353 -20.226 1.00 79.12 139 ILE A CA 1
ATOM 1117 C C . ILE A 1 139 ? 6.199 6.676 -19.669 1.00 79.12 139 ILE A C 1
ATOM 1119 O O . ILE A 1 139 ? 6.361 6.967 -18.481 1.00 79.12 139 ILE A O 1
ATOM 1123 N N . VAL A 1 140 ? 5.607 7.496 -20.531 1.00 78.38 140 VAL A N 1
ATOM 1124 C CA . VAL A 1 140 ? 5.050 8.803 -20.189 1.00 78.38 140 VAL A CA 1
ATOM 1125 C C . VAL A 1 140 ? 3.543 8.755 -20.367 1.00 78.38 140 VAL A C 1
ATOM 1127 O O . VAL A 1 140 ? 3.045 8.491 -21.455 1.00 78.38 140 VAL A O 1
ATOM 1130 N N . ARG A 1 141 ? 2.798 9.035 -19.301 1.00 75.19 141 ARG A N 1
ATOM 1131 C CA . ARG A 1 141 ? 1.337 9.113 -19.346 1.00 75.19 141 ARG A CA 1
ATOM 1132 C C . ARG A 1 141 ? 0.841 10.198 -18.405 1.00 75.19 141 ARG A C 1
ATOM 1134 O O . ARG A 1 141 ? 1.326 10.307 -17.284 1.00 75.19 141 ARG A O 1
ATOM 1141 N N . GLU A 1 142 ? -0.085 11.034 -18.877 1.00 68.75 142 GLU A N 1
ATOM 1142 C CA . GLU A 1 142 ? -0.677 12.140 -18.100 1.00 68.75 142 GLU A CA 1
ATOM 1143 C C . GLU A 1 142 ? 0.366 12.999 -17.343 1.00 68.75 142 GLU A C 1
ATOM 1145 O O . GLU A 1 142 ? 0.208 13.317 -16.164 1.00 68.75 142 GLU A O 1
ATOM 1150 N N . ASN A 1 143 ? 1.469 13.361 -18.015 1.00 70.19 143 ASN A N 1
ATOM 1151 C CA . ASN A 1 143 ? 2.584 14.143 -17.451 1.00 70.19 143 ASN A CA 1
ATOM 1152 C C . ASN A 1 143 ? 3.365 13.451 -16.305 1.00 70.19 143 ASN A C 1
ATOM 1154 O O . ASN A 1 143 ? 4.181 14.082 -15.632 1.00 70.19 143 ASN A O 1
ATOM 1158 N N . LYS A 1 144 ? 3.144 12.151 -16.088 1.00 74.94 144 LYS A N 1
ATOM 1159 C CA . LYS A 1 144 ? 3.911 11.290 -15.181 1.00 74.94 144 LYS A CA 1
ATOM 1160 C C . LYS A 1 144 ? 4.856 10.418 -15.994 1.00 74.94 144 LYS A C 1
ATOM 1162 O O . LYS A 1 144 ? 4.483 9.909 -17.048 1.00 74.94 144 LYS A O 1
ATOM 1167 N N . LYS A 1 145 ? 6.085 10.255 -15.507 1.00 75.38 145 LYS A N 1
ATOM 1168 C CA . LYS A 1 145 ? 7.132 9.483 -16.187 1.00 75.38 145 LYS A CA 1
ATOM 1169 C C . LYS A 1 145 ? 7.533 8.295 -15.330 1.00 75.38 145 LYS A C 1
ATOM 1171 O O . LYS A 1 145 ? 7.852 8.448 -14.151 1.00 75.38 145 LYS A O 1
ATOM 1176 N N . VAL A 1 146 ? 7.533 7.112 -15.927 1.00 77.06 146 VAL A N 1
ATOM 1177 C CA . VAL A 1 146 ? 8.036 5.881 -15.323 1.00 77.06 146 VAL A CA 1
ATOM 1178 C C . VAL A 1 146 ? 9.222 5.419 -16.151 1.00 77.06 146 VAL A C 1
ATOM 1180 O O . VAL A 1 146 ? 9.070 4.992 -17.291 1.00 77.06 146 VAL A O 1
ATOM 1183 N N . HIS A 1 147 ? 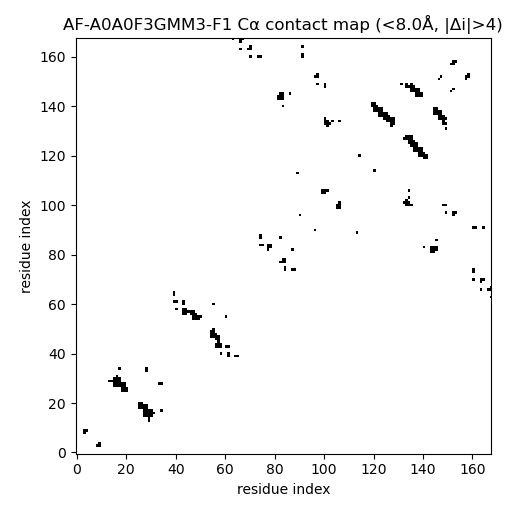10.412 5.534 -15.570 1.00 77.31 147 HIS A N 1
ATOM 1184 C CA . HIS A 1 147 ? 11.627 4.970 -16.143 1.00 77.31 147 HIS A CA 1
ATOM 1185 C C . HIS A 1 147 ? 11.701 3.506 -15.726 1.00 77.31 147 HIS A C 1
ATOM 1187 O O . HIS A 1 147 ? 11.905 3.203 -14.550 1.00 77.31 147 HIS A O 1
ATOM 1193 N N . LEU A 1 148 ? 11.485 2.612 -16.683 1.00 73.81 148 LEU A N 1
ATOM 1194 C CA . LEU A 1 148 ? 11.632 1.184 -16.492 1.00 73.81 148 LEU A CA 1
ATOM 1195 C C . LEU A 1 148 ? 13.068 0.799 -16.855 1.00 73.81 148 LEU A C 1
ATOM 1197 O O . LEU A 1 148 ? 13.440 0.789 -18.026 1.00 73.81 148 LEU A O 1
ATOM 1201 N N . ASN A 1 149 ? 13.878 0.501 -15.848 1.00 75.12 149 ASN A N 1
ATOM 1202 C CA . ASN A 1 149 ? 15.229 -0.026 -16.005 1.00 75.12 149 ASN A CA 1
ATOM 1203 C C . ASN A 1 149 ? 15.504 -1.107 -14.947 1.00 75.12 149 ASN A C 1
ATOM 1205 O O . ASN A 1 149 ? 14.735 -1.291 -13.999 1.00 75.12 149 ASN A O 1
ATOM 1209 N N . THR A 1 150 ? 16.615 -1.829 -15.097 1.00 72.00 150 THR A N 1
ATOM 1210 C CA . THR A 1 150 ? 17.002 -2.880 -14.143 1.00 72.00 150 THR A CA 1
ATOM 1211 C C . THR A 1 150 ? 17.193 -2.333 -12.723 1.00 72.00 150 THR A C 1
ATOM 1213 O O . THR A 1 150 ? 16.846 -3.016 -11.757 1.00 72.00 150 THR A O 1
ATOM 1216 N N . ASP A 1 151 ? 17.654 -1.089 -12.573 1.00 71.44 151 ASP A N 1
ATOM 1217 C CA . ASP A 1 151 ? 17.772 -0.431 -11.266 1.00 71.44 151 ASP A CA 1
ATOM 1218 C C . ASP A 1 151 ? 16.419 -0.166 -10.613 1.00 71.44 151 ASP A C 1
ATOM 1220 O O . ASP A 1 151 ? 16.262 -0.371 -9.412 1.00 71.44 151 ASP A O 1
ATOM 1224 N N . PHE A 1 152 ? 15.417 0.235 -11.394 1.00 74.75 152 PHE A N 1
ATOM 1225 C CA . PHE A 1 152 ? 14.060 0.443 -10.911 1.00 74.75 152 PHE A CA 1
ATOM 1226 C C . PHE A 1 152 ? 13.462 -0.861 -10.382 1.00 74.75 152 PHE A C 1
ATOM 1228 O O . PHE A 1 152 ? 12.905 -0.869 -9.288 1.00 74.75 152 PHE A O 1
ATOM 1235 N N . VAL A 1 153 ? 13.636 -1.977 -11.094 1.00 73.75 153 VAL A N 1
ATOM 1236 C CA . VAL A 1 153 ? 13.149 -3.291 -10.634 1.00 73.75 153 VAL A CA 1
ATOM 1237 C C . VAL A 1 153 ? 13.912 -3.781 -9.401 1.00 73.75 153 VAL A C 1
ATOM 1239 O O . VAL A 1 153 ? 13.352 -4.435 -8.525 1.00 73.75 153 VAL A O 1
ATOM 1242 N N . ARG A 1 154 ? 15.201 -3.450 -9.293 1.00 72.31 154 ARG A N 1
ATOM 1243 C CA . ARG A 1 154 ? 16.027 -3.800 -8.127 1.00 72.31 154 ARG A CA 1
ATOM 1244 C C . ARG A 1 154 ? 15.867 -2.848 -6.946 1.00 72.31 154 ARG A C 1
ATOM 1246 O O . ARG A 1 154 ? 16.375 -3.162 -5.867 1.00 72.31 154 ARG A O 1
ATOM 1253 N N . SER A 1 155 ? 15.195 -1.718 -7.141 1.00 77.75 155 SER A N 1
ATOM 1254 C CA . SER A 1 155 ? 15.014 -0.705 -6.110 1.00 77.75 155 SER A CA 1
ATOM 1255 C C . SER A 1 155 ? 14.272 -1.283 -4.892 1.00 77.75 155 SER A C 1
ATOM 1257 O O . SER A 1 155 ? 13.372 -2.118 -5.059 1.00 77.75 155 SER A O 1
ATOM 1259 N N . PRO A 1 156 ? 14.636 -0.882 -3.657 1.00 72.31 156 PRO A N 1
ATOM 1260 C CA . PRO A 1 156 ? 13.932 -1.307 -2.447 1.00 72.31 156 PRO A CA 1
ATOM 1261 C C . PRO A 1 156 ? 12.427 -1.037 -2.524 1.00 72.31 156 PRO A C 1
ATOM 1263 O O . PRO A 1 156 ? 11.628 -1.860 -2.090 1.00 72.31 156 PRO A O 1
ATOM 1266 N N . GLU A 1 157 ? 12.043 0.077 -3.147 1.00 69.94 157 GLU A N 1
ATOM 1267 C CA . GLU A 1 157 ? 10.654 0.486 -3.311 1.00 69.94 157 GLU A CA 1
ATOM 1268 C C . GLU A 1 157 ? 9.853 -0.487 -4.183 1.00 69.94 157 GLU A C 1
ATOM 1270 O O . GLU A 1 157 ? 8.717 -0.829 -3.855 1.00 69.94 157 GLU A O 1
ATOM 1275 N N . PHE A 1 158 ? 10.433 -0.949 -5.296 1.00 72.81 158 PHE A N 1
ATOM 1276 C CA . PHE A 1 158 ? 9.762 -1.910 -6.173 1.00 72.81 158 PHE A CA 1
ATOM 1277 C C . PHE A 1 158 ? 9.682 -3.299 -5.533 1.00 72.81 158 PHE A C 1
ATOM 1279 O O . PHE A 1 158 ? 8.651 -3.956 -5.634 1.00 72.81 158 PHE A O 1
ATOM 1286 N N . ARG A 1 159 ? 10.720 -3.719 -4.800 1.00 72.81 159 ARG A N 1
ATOM 1287 C CA . ARG A 1 159 ? 10.708 -4.988 -4.054 1.00 72.81 159 ARG A CA 1
ATOM 1288 C C . ARG A 1 159 ? 9.676 -5.013 -2.934 1.00 72.81 159 ARG A C 1
ATOM 1290 O O . ARG A 1 159 ? 9.050 -6.048 -2.711 1.00 72.81 159 ARG A O 1
ATOM 1297 N N . GLU A 1 160 ? 9.482 -3.899 -2.230 1.00 72.19 160 GLU A N 1
ATOM 1298 C CA . GLU A 1 160 ? 8.399 -3.786 -1.252 1.00 72.19 160 GLU A CA 1
ATOM 1299 C C . GLU A 1 160 ? 7.043 -3.968 -1.939 1.00 72.19 160 GLU A C 1
ATOM 1301 O O . GLU A 1 160 ? 6.251 -4.804 -1.507 1.00 72.19 160 GLU A O 1
ATOM 1306 N N . LEU A 1 161 ? 6.799 -3.260 -3.047 1.00 73.06 161 LEU A N 1
ATOM 1307 C CA . LEU A 1 161 ? 5.568 -3.400 -3.830 1.00 73.06 161 LEU A CA 1
ATOM 1308 C C . LEU A 1 161 ? 5.339 -4.838 -4.327 1.00 73.06 161 LEU A C 1
ATOM 1310 O O . LEU A 1 161 ? 4.232 -5.357 -4.181 1.00 73.06 161 LEU A O 1
ATOM 1314 N N . GLU A 1 162 ? 6.371 -5.486 -4.869 1.00 71.06 162 GLU A N 1
ATOM 1315 C CA . GLU A 1 162 ? 6.324 -6.875 -5.343 1.00 71.06 162 GLU A CA 1
ATOM 1316 C C . GLU A 1 162 ? 6.012 -7.846 -4.198 1.00 71.06 162 GLU A C 1
ATOM 1318 O O . GLU A 1 162 ? 5.164 -8.723 -4.342 1.00 71.06 162 GLU A O 1
ATOM 1323 N N . THR A 1 163 ? 6.609 -7.635 -3.021 1.00 69.69 163 THR A N 1
ATOM 1324 C CA . THR A 1 163 ? 6.329 -8.436 -1.821 1.00 69.69 163 THR A CA 1
ATOM 1325 C C . THR A 1 163 ? 4.857 -8.329 -1.421 1.00 69.69 163 THR A C 1
ATOM 1327 O O . THR A 1 163 ? 4.209 -9.343 -1.169 1.00 69.69 163 THR A O 1
ATOM 1330 N N . TYR A 1 164 ? 4.294 -7.116 -1.396 1.00 65.81 164 TYR A N 1
ATOM 1331 C CA . TYR A 1 164 ? 2.875 -6.916 -1.082 1.00 65.81 164 TYR A CA 1
ATOM 1332 C C . TYR A 1 164 ? 1.938 -7.502 -2.143 1.00 65.81 164 TYR A C 1
ATOM 1334 O O . TYR A 1 164 ? 0.849 -7.948 -1.784 1.00 65.81 164 TYR A O 1
ATOM 1342 N N . TYR A 1 165 ? 2.350 -7.509 -3.414 1.00 67.62 165 TYR A N 1
ATOM 1343 C CA . TYR A 1 165 ? 1.573 -8.075 -4.515 1.00 67.62 165 TYR A CA 1
ATOM 1344 C C . TYR A 1 165 ? 1.593 -9.611 -4.516 1.00 67.62 165 TYR A C 1
ATOM 1346 O O . TYR A 1 165 ? 0.536 -10.219 -4.602 1.00 67.62 165 TYR A O 1
ATOM 1354 N N . GLN A 1 166 ? 2.751 -10.253 -4.326 1.00 62.38 166 GLN A N 1
ATOM 1355 C CA . GLN A 1 166 ? 2.855 -11.722 -4.250 1.00 62.38 166 GLN A CA 1
ATOM 1356 C C . GLN A 1 166 ? 2.178 -12.318 -3.003 1.00 62.38 166 GLN A C 1
ATOM 1358 O O . GLN A 1 166 ? 1.842 -13.501 -2.972 1.00 62.38 166 GLN A O 1
ATOM 1363 N N . LEU 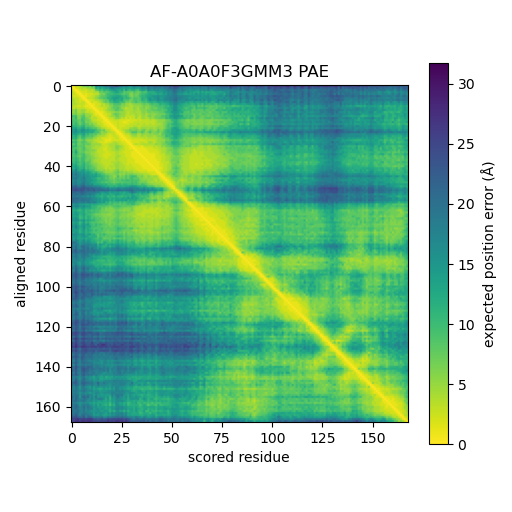A 1 167 ? 1.987 -11.510 -1.956 1.00 50.53 167 LEU A N 1
ATOM 1364 C CA . LEU A 1 167 ? 1.234 -11.875 -0.753 1.00 50.53 167 LEU A CA 1
ATOM 1365 C C . LEU A 1 167 ? -0.289 -11.663 -0.887 1.00 50.53 167 LEU A C 1
ATOM 1367 O O . LEU A 1 167 ? -1.016 -12.027 0.050 1.00 50.53 167 LEU A O 1
ATOM 1371 N N . ALA A 1 168 ? -0.769 -11.038 -1.968 1.00 43.94 168 ALA A N 1
ATOM 1372 C CA . ALA A 1 168 ? -2.183 -10.731 -2.209 1.00 43.94 168 ALA A CA 1
ATOM 1373 C C . ALA A 1 168 ? -2.893 -11.865 -2.961 1.00 43.94 168 ALA A C 1
ATOM 1375 O O . ALA A 1 168 ? -4.028 -12.184 -2.532 1.00 43.94 168 ALA A O 1
#

Organism: NCBI:txid29290

InterPro domains:
  IPR013760 DNA topoisomerase, type IIA-like domain superfamily [SSF56719] (1-43)
  IPR049353 DNA gyrase subunit B, hook [PF21249] (16-37)